Protein AF-A0A2T4CM57-F1 (afdb_monomer)

Secondary structure (DSSP, 8-state):
-HHHHHHHHHT--S-HHHHHHHHHHHHHHHHHHHHHHTS-PPPPHHHHHHHHHHHHHHHHHHHTT-

Foldseek 3Di:
DVVVVVVVVVPDPDPVVLVVLLVQLVVLVVVVVCCCPVVVHDDDPVSVVVSVVSVVVNVVSVVVRD

Sequence (66 aa):
SLALFVWLLTLHPAESGRVYAAYGGIYVLTALVWLRIVDQSPLTVFDLTGAALVLSGMVVIAYGWK

Radius of gyration: 15.55 Å; Cα contacts (8 Å, |Δi|>4): 29; chains: 1; bounding box: 37×20×37 Å

InterPro domains:
  IPR003844 Uncharacterised protein family UPF0060 [PF02694] (2-66)
  IPR003844 Uncharacterised protein family UPF0060 [PTHR36116] (2-63)
  IPR037185 Multidrug transporter EmrE superfamily [SSF103481] (2-64)

Organism: NCBI:txid624146

Structure (mmCIF, N/CA/C/O backbone):
data_AF-A0A2T4CM57-F1
#
_entry.id   AF-A0A2T4CM57-F1
#
loop_
_atom_site.group_PDB
_atom_site.id
_atom_site.type_symbol
_atom_site.label_atom_id
_atom_site.label_alt_id
_atom_site.label_comp_id
_atom_site.label_asym_id
_atom_site.label_entity_id
_atom_site.label_seq_id
_atom_site.pdbx_PDB_ins_code
_atom_site.Cartn_x
_atom_site.Cartn_y
_atom_site.Cartn_z
_atom_site.occupancy
_atom_site.B_iso_or_equiv
_atom_site.auth_seq_id
_atom_site.auth_comp_id
_atom_site.auth_asym_id
_atom_site.auth_atom_id
_atom_site.pdbx_PDB_model_num
ATOM 1 N N . SER A 1 1 ? 27.053 -12.265 -3.323 1.00 64.44 1 SER A N 1
ATOM 2 C CA . SER A 1 1 ? 25.731 -12.477 -3.952 1.00 64.44 1 SER A CA 1
ATOM 3 C C . SER A 1 1 ? 25.172 -11.240 -4.667 1.00 64.44 1 SER A C 1
ATOM 5 O O . SER A 1 1 ? 24.278 -11.408 -5.482 1.00 64.44 1 SER A O 1
ATOM 7 N N . LEU A 1 2 ? 25.705 -10.024 -4.465 1.00 76.62 2 LEU A N 1
ATOM 8 C CA . LEU A 1 2 ? 25.216 -8.800 -5.129 1.00 76.62 2 LEU A CA 1
ATOM 9 C C . LEU A 1 2 ? 25.407 -8.794 -6.661 1.00 76.62 2 LEU A C 1
ATOM 11 O O . LEU A 1 2 ? 24.512 -8.392 -7.393 1.00 76.62 2 LEU A O 1
ATOM 15 N N . ALA A 1 3 ? 26.543 -9.305 -7.152 1.00 83.25 3 ALA A N 1
ATOM 16 C CA . ALA A 1 3 ? 26.823 -9.394 -8.589 1.00 83.25 3 ALA A CA 1
ATOM 17 C C . ALA A 1 3 ? 25.807 -10.275 -9.341 1.00 83.25 3 ALA A C 1
ATOM 19 O O . ALA A 1 3 ? 25.399 -9.945 -10.449 1.00 83.25 3 ALA A O 1
ATOM 20 N N . LEU A 1 4 ? 25.351 -11.362 -8.708 1.00 81.62 4 LEU A N 1
ATOM 21 C CA . LEU A 1 4 ? 24.364 -12.278 -9.282 1.00 81.62 4 LEU A CA 1
ATOM 22 C C . LEU A 1 4 ? 22.962 -11.643 -9.323 1.00 81.62 4 LEU A C 1
ATOM 24 O O . LEU A 1 4 ? 22.226 -11.829 -10.285 1.00 81.62 4 LEU A O 1
ATOM 28 N N . PHE A 1 5 ? 22.624 -10.840 -8.310 1.00 74.31 5 PHE A N 1
ATOM 29 C CA . PHE A 1 5 ? 21.383 -10.064 -8.251 1.00 74.31 5 PHE A CA 1
ATOM 30 C C . PHE A 1 5 ? 21.324 -8.976 -9.335 1.00 74.31 5 PHE A C 1
ATOM 32 O O . PHE A 1 5 ? 20.325 -8.862 -10.040 1.00 74.31 5 P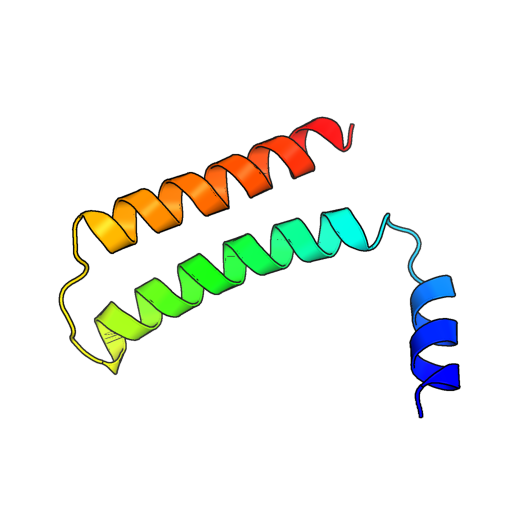HE A O 1
ATOM 39 N N . VAL A 1 6 ? 22.415 -8.227 -9.525 1.00 76.94 6 VAL A N 1
ATOM 40 C CA . VAL A 1 6 ? 22.520 -7.221 -10.596 1.00 76.94 6 VAL A CA 1
ATOM 41 C C . VAL A 1 6 ? 22.464 -7.879 -11.976 1.00 76.94 6 VAL A C 1
ATOM 43 O O . VAL A 1 6 ? 21.7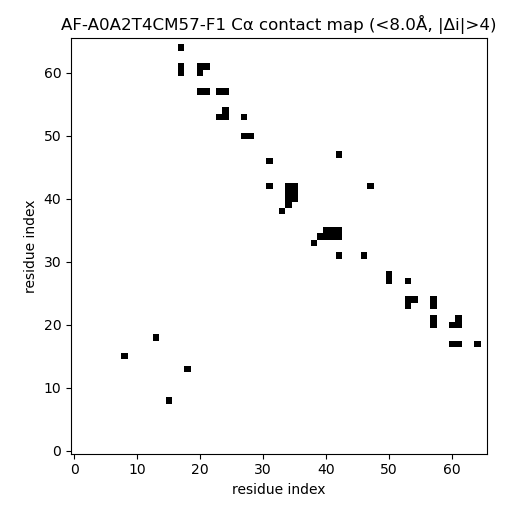73 -7.382 -12.860 1.00 76.94 6 VAL A O 1
ATOM 46 N N . TRP A 1 7 ? 23.126 -9.026 -12.157 1.00 79.56 7 TRP A N 1
ATOM 47 C CA . TRP A 1 7 ? 23.059 -9.781 -13.410 1.00 79.56 7 TRP A CA 1
ATOM 48 C C . TRP A 1 7 ? 21.631 -10.262 -13.722 1.00 79.56 7 TRP A C 1
ATOM 50 O O . TRP A 1 7 ? 21.155 -10.093 -14.841 1.00 79.56 7 TRP A O 1
ATOM 60 N N . LEU A 1 8 ? 20.888 -10.757 -12.729 1.00 75.19 8 LEU A N 1
ATOM 61 C CA . LEU A 1 8 ? 19.475 -11.126 -12.892 1.00 75.19 8 LEU A CA 1
ATOM 62 C C . LEU A 1 8 ? 18.574 -9.937 -13.268 1.00 75.19 8 LEU A C 1
ATOM 64 O O . LEU A 1 8 ? 17.667 -10.108 -14.080 1.00 75.19 8 LEU A O 1
ATOM 68 N N . LEU A 1 9 ? 18.833 -8.735 -12.737 1.00 66.75 9 LEU A N 1
ATOM 69 C CA . LEU A 1 9 ? 18.093 -7.520 -13.113 1.00 66.75 9 LEU A CA 1
ATOM 70 C C . LEU A 1 9 ? 18.279 -7.154 -14.592 1.00 66.75 9 LEU A C 1
ATOM 72 O O . LEU A 1 9 ? 17.352 -6.629 -15.202 1.00 66.75 9 LEU A O 1
ATOM 76 N N . THR A 1 10 ? 19.429 -7.478 -15.193 1.00 68.81 10 THR A N 1
ATOM 77 C CA . THR A 1 10 ? 19.656 -7.230 -16.630 1.00 68.81 10 THR A CA 1
ATOM 78 C C . THR A 1 10 ? 18.857 -8.154 -17.553 1.00 68.81 10 THR A C 1
ATOM 80 O O . THR A 1 10 ? 18.628 -7.793 -18.703 1.00 68.81 10 THR A O 1
ATOM 83 N N . LEU A 1 11 ? 18.382 -9.310 -17.065 1.00 68.75 11 LEU A N 1
ATOM 84 C CA . LEU A 1 11 ? 17.491 -10.199 -17.823 1.00 68.75 11 LEU A CA 1
ATOM 85 C C . LEU A 1 11 ? 16.019 -9.761 -17.792 1.00 68.75 11 LEU A C 1
ATOM 87 O O . LEU A 1 11 ? 15.210 -10.337 -18.518 1.00 68.75 11 LEU A O 1
ATOM 91 N N . HIS A 1 12 ? 15.643 -8.793 -16.951 1.00 62.31 12 HIS A N 1
ATOM 92 C CA . HIS A 1 12 ? 14.255 -8.363 -16.822 1.00 62.31 12 HIS A CA 1
ATOM 93 C C . HIS A 1 12 ? 13.871 -7.471 -18.023 1.00 62.31 12 HIS A C 1
ATOM 95 O O . HIS A 1 12 ? 14.375 -6.354 -18.119 1.00 62.31 12 HIS A O 1
ATOM 101 N N . PRO A 1 13 ? 12.985 -7.909 -18.946 1.00 60.78 13 PRO A N 1
ATOM 102 C CA . PRO A 1 13 ? 12.690 -7.167 -20.181 1.00 60.78 13 PRO A CA 1
ATOM 103 C C . PRO A 1 13 ? 11.790 -5.940 -19.962 1.00 60.78 13 PRO A C 1
ATOM 105 O O . PRO A 1 13 ? 11.531 -5.184 -20.894 1.00 60.78 13 PRO A O 1
ATOM 108 N N . ALA A 1 14 ? 11.272 -5.764 -18.745 1.00 60.12 14 ALA A N 1
ATOM 109 C CA . ALA A 1 14 ? 10.411 -4.660 -18.350 1.00 60.12 14 ALA A CA 1
ATOM 110 C C . ALA A 1 14 ? 11.192 -3.648 -17.503 1.00 60.12 14 ALA A C 1
ATOM 112 O O . ALA A 1 14 ? 12.095 -4.018 -16.752 1.00 60.12 14 ALA A O 1
ATOM 113 N N . GLU A 1 15 ? 10.824 -2.368 -17.571 1.00 68.00 15 GLU A N 1
ATOM 114 C CA . GLU A 1 15 ? 11.413 -1.354 -16.697 1.00 68.00 15 GLU A CA 1
ATOM 115 C C . GLU A 1 15 ? 11.168 -1.717 -15.228 1.00 68.00 15 GLU A C 1
ATOM 117 O O . GLU A 1 15 ? 10.059 -1.578 -14.705 1.00 68.00 15 GLU A O 1
ATOM 122 N N . SER A 1 16 ? 12.222 -2.197 -14.563 1.00 65.88 16 SER A N 1
ATOM 123 C CA . SER A 1 16 ? 12.139 -2.807 -13.232 1.00 65.88 16 SER A CA 1
ATOM 124 C C . SER A 1 16 ? 11.436 -1.891 -12.222 1.00 65.88 16 SER A C 1
ATOM 126 O O . SER A 1 16 ? 10.622 -2.355 -11.429 1.00 65.88 16 SER A O 1
ATOM 128 N N . GLY A 1 17 ? 11.653 -0.571 -12.306 1.00 69.31 17 GLY A N 1
ATOM 129 C CA . GLY A 1 17 ? 11.014 0.413 -11.424 1.00 69.31 17 GLY A CA 1
ATOM 130 C C . GLY A 1 17 ? 9.480 0.427 -11.487 1.00 69.31 17 GLY A C 1
ATOM 131 O O . GLY A 1 17 ? 8.822 0.600 -10.463 1.00 69.31 17 GLY A O 1
ATOM 132 N N . ARG A 1 18 ? 8.887 0.185 -12.659 1.00 80.56 18 ARG A N 1
ATOM 133 C CA . ARG A 1 18 ? 7.425 0.216 -12.856 1.00 80.56 18 ARG A CA 1
ATOM 134 C C . ARG A 1 18 ? 6.762 -1.051 -12.343 1.00 80.56 18 ARG A C 1
ATOM 136 O O . ARG A 1 18 ? 5.696 -1.001 -11.735 1.00 80.56 18 ARG A O 1
ATOM 143 N N . VAL A 1 19 ? 7.442 -2.178 -12.536 1.00 81.69 19 VAL A N 1
ATOM 144 C CA . VAL A 1 19 ? 7.046 -3.474 -11.984 1.00 81.69 19 VAL A CA 1
ATOM 145 C C . VAL A 1 19 ? 7.073 -3.418 -10.452 1.00 81.69 19 VAL A C 1
ATOM 147 O O . VAL A 1 19 ? 6.115 -3.834 -9.801 1.00 81.69 19 VAL A O 1
ATOM 150 N N . TYR A 1 20 ? 8.109 -2.811 -9.863 1.00 81.06 20 TYR A N 1
ATOM 151 C CA . TYR A 1 20 ? 8.171 -2.599 -8.415 1.00 81.06 20 TYR A CA 1
ATOM 152 C C . TYR A 1 20 ? 7.070 -1.670 -7.890 1.00 81.06 20 TYR A C 1
ATOM 154 O O . TYR A 1 20 ? 6.527 -1.934 -6.817 1.00 81.06 20 TYR A O 1
ATOM 162 N N . ALA A 1 21 ? 6.681 -0.635 -8.643 1.00 86.00 21 ALA A N 1
ATOM 163 C CA . ALA A 1 21 ? 5.555 0.221 -8.266 1.00 86.00 21 ALA A CA 1
ATOM 164 C C . ALA A 1 21 ? 4.230 -0.564 -8.183 1.00 86.00 21 ALA A C 1
ATOM 166 O O . ALA A 1 21 ? 3.473 -0.385 -7.228 1.00 86.00 21 ALA A O 1
ATOM 167 N N . ALA A 1 22 ? 3.977 -1.479 -9.128 1.00 86.62 22 ALA A N 1
ATOM 168 C CA . ALA A 1 22 ? 2.808 -2.362 -9.102 1.00 86.62 22 ALA A CA 1
ATOM 169 C C . ALA A 1 22 ? 2.812 -3.310 -7.890 1.00 86.62 22 ALA A C 1
ATOM 171 O O . ALA A 1 22 ? 1.801 -3.447 -7.197 1.00 86.62 22 ALA A O 1
ATOM 172 N N . TYR A 1 23 ? 3.961 -3.919 -7.580 1.00 87.19 23 TYR A N 1
ATOM 173 C CA . TYR A 1 23 ? 4.094 -4.773 -6.396 1.00 87.19 23 TYR A CA 1
ATOM 174 C C . TYR A 1 23 ? 3.874 -4.007 -5.091 1.00 87.19 23 TYR A C 1
ATOM 176 O O . TYR A 1 23 ? 3.222 -4.532 -4.188 1.00 87.19 23 TYR A O 1
ATOM 184 N N . GLY A 1 24 ? 4.349 -2.762 -5.003 1.00 88.81 24 GLY A N 1
ATOM 185 C CA . GLY A 1 24 ? 4.114 -1.901 -3.843 1.00 88.81 24 GLY A CA 1
ATOM 186 C C . GLY A 1 24 ? 2.624 -1.685 -3.559 1.00 88.81 24 GLY A C 1
ATOM 187 O O . GLY A 1 24 ? 2.195 -1.807 -2.413 1.00 88.81 24 GLY A O 1
ATOM 188 N N . GLY A 1 25 ? 1.812 -1.449 -4.595 1.00 89.62 25 GLY A N 1
ATOM 189 C CA . GLY A 1 25 ? 0.361 -1.295 -4.434 1.00 89.62 25 GLY A CA 1
ATOM 190 C C . GLY A 1 25 ? -0.340 -2.572 -3.958 1.00 89.62 25 GLY A C 1
ATOM 191 O O . GLY A 1 25 ? -1.153 -2.523 -3.033 1.00 89.62 25 GLY A O 1
ATOM 192 N N . ILE A 1 26 ? 0.014 -3.730 -4.528 1.00 90.69 26 ILE A N 1
ATOM 193 C CA . ILE A 1 26 ? -0.524 -5.037 -4.099 1.00 90.69 26 ILE A CA 1
ATOM 194 C C . ILE A 1 26 ? -0.132 -5.347 -2.649 1.00 90.69 26 ILE A C 1
ATOM 196 O O . ILE A 1 26 ? -0.941 -5.873 -1.880 1.00 90.69 26 ILE A O 1
ATOM 200 N N . TYR A 1 27 ? 1.093 -4.998 -2.257 1.00 92.81 27 TYR A N 1
ATOM 2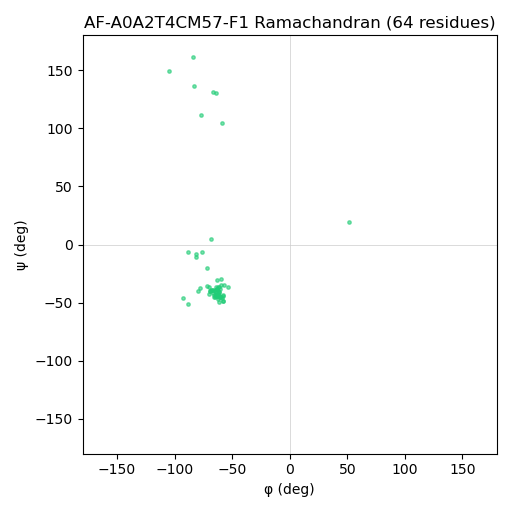01 C CA . TYR A 1 27 ? 1.571 -5.194 -0.894 1.00 92.81 27 TYR A CA 1
ATOM 202 C C . TYR A 1 27 ? 0.738 -4.402 0.117 1.00 92.81 27 TYR A C 1
ATOM 204 O O . TYR A 1 27 ? 0.302 -4.966 1.118 1.00 92.81 27 TYR A O 1
ATOM 212 N N . VAL A 1 28 ? 0.443 -3.129 -0.171 1.00 93.38 28 VAL A N 1
ATOM 213 C CA . VAL A 1 28 ? -0.401 -2.296 0.701 1.00 93.38 28 VAL A CA 1
ATOM 214 C C . VAL A 1 28 ? -1.801 -2.888 0.858 1.00 93.38 28 VAL A C 1
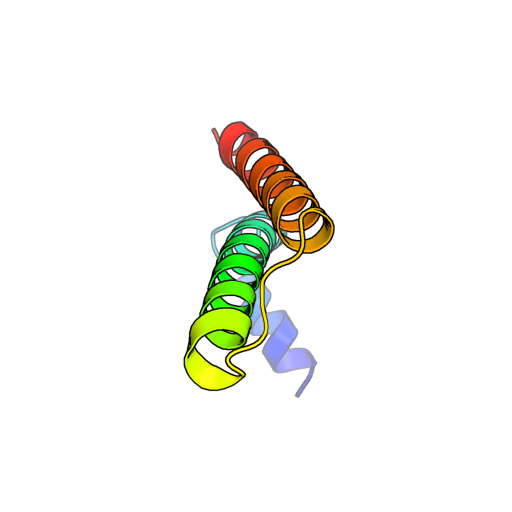ATOM 216 O O . VAL A 1 28 ? -2.286 -3.001 1.980 1.00 93.38 28 VAL A O 1
ATOM 219 N N . LEU A 1 29 ? -2.433 -3.341 -0.230 1.00 92.94 29 LEU A N 1
ATOM 220 C CA . LEU A 1 29 ? -3.736 -4.015 -0.150 1.00 92.94 29 LEU A CA 1
ATOM 221 C C . LEU A 1 29 ? -3.683 -5.264 0.735 1.00 92.94 29 LEU A C 1
ATOM 223 O O . LEU A 1 29 ? -4.543 -5.457 1.593 1.00 92.94 29 LEU A O 1
ATOM 227 N N . THR A 1 30 ? -2.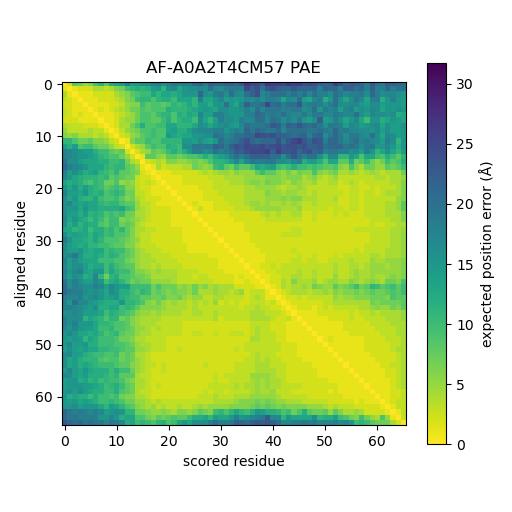655 -6.090 0.548 1.00 93.94 30 THR A N 1
ATOM 228 C CA . THR A 1 30 ? -2.474 -7.329 1.314 1.00 93.94 30 THR A CA 1
ATOM 229 C C . THR A 1 30 ? -2.264 -7.037 2.799 1.00 93.94 30 THR A C 1
ATOM 231 O O . THR A 1 30 ? -2.886 -7.682 3.639 1.00 93.94 30 THR A O 1
ATOM 234 N N . ALA A 1 31 ? -1.451 -6.030 3.130 1.00 93.12 31 ALA A N 1
ATOM 235 C CA . ALA A 1 31 ? -1.201 -5.614 4.507 1.00 93.12 31 ALA A CA 1
ATOM 236 C C . ALA A 1 31 ? -2.480 -5.132 5.206 1.00 93.12 31 ALA A C 1
ATOM 238 O O . ALA A 1 31 ? -2.726 -5.492 6.351 1.00 93.12 31 ALA A O 1
ATOM 239 N N . LEU A 1 32 ? -3.335 -4.379 4.512 1.00 93.06 32 LEU A N 1
ATOM 240 C CA . LEU A 1 32 ? -4.602 -3.894 5.068 1.00 93.06 32 LEU A CA 1
ATOM 241 C C . LEU A 1 32 ? -5.621 -5.013 5.286 1.00 93.06 32 LEU A C 1
ATOM 243 O O . LEU A 1 32 ? -6.312 -5.040 6.305 1.00 93.06 32 LEU A O 1
ATOM 247 N N . VAL A 1 33 ? -5.697 -5.958 4.347 1.00 93.25 33 VAL A N 1
ATOM 248 C CA . VAL A 1 33 ? -6.513 -7.168 4.502 1.00 93.25 33 VAL A CA 1
ATOM 249 C C . VAL A 1 33 ? -6.023 -7.984 5.698 1.00 93.25 33 VAL A C 1
ATOM 251 O O . VAL A 1 33 ? -6.834 -8.418 6.512 1.00 93.25 33 VAL A O 1
ATOM 254 N N . TRP A 1 34 ? -4.707 -8.144 5.846 1.00 95.06 34 TRP A N 1
ATOM 255 C CA . TRP A 1 34 ? -4.104 -8.839 6.981 1.00 95.06 34 TRP A CA 1
ATOM 256 C C . TRP A 1 34 ? -4.428 -8.158 8.310 1.00 95.06 34 TRP A C 1
ATOM 258 O O . TRP A 1 34 ? -4.942 -8.803 9.222 1.00 95.06 34 TRP A O 1
ATOM 268 N N . LEU A 1 35 ? -4.223 -6.844 8.385 1.00 93.19 35 LEU A N 1
ATOM 269 C CA . LEU A 1 35 ? -4.493 -6.033 9.572 1.00 93.19 35 LEU A CA 1
ATOM 270 C C . LEU A 1 35 ? -5.963 -6.158 10.006 1.00 93.19 35 LEU A C 1
ATOM 272 O O . LEU A 1 35 ? -6.276 -6.221 11.195 1.00 93.19 35 LEU A O 1
ATOM 276 N N . ARG A 1 36 ? -6.879 -6.292 9.039 1.00 91.25 36 ARG A N 1
ATOM 277 C CA . ARG A 1 36 ? -8.307 -6.469 9.318 1.00 91.25 36 ARG A CA 1
ATOM 278 C C . ARG A 1 36 ? -8.709 -7.886 9.709 1.00 91.25 36 ARG A C 1
ATOM 280 O O . ARG A 1 36 ? -9.615 -8.031 10.533 1.00 91.25 36 ARG A O 1
ATOM 287 N N . ILE A 1 37 ? -8.141 -8.900 9.056 1.00 92.94 37 ILE A N 1
ATOM 288 C CA . ILE A 1 37 ? -8.569 -10.305 9.171 1.00 92.94 37 ILE A CA 1
ATOM 289 C C . ILE A 1 37 ? -7.773 -11.043 10.242 1.00 92.94 37 ILE A C 1
ATOM 291 O O . ILE A 1 37 ? -8.357 -11.766 11.045 1.00 92.94 37 ILE A O 1
ATOM 295 N N . VAL A 1 38 ? -6.455 -10.889 10.247 1.00 94.25 38 VAL A N 1
ATOM 296 C CA . VAL A 1 38 ? -5.563 -11.609 11.159 1.00 94.25 38 VAL A CA 1
ATOM 297 C C . VAL A 1 38 ? -5.413 -10.833 12.453 1.00 94.25 38 VAL A C 1
ATOM 299 O O . VAL A 1 38 ? -5.686 -11.376 13.520 1.00 94.25 38 VAL A O 1
ATOM 302 N N . ASP A 1 39 ? -5.081 -9.547 12.355 1.00 92.75 39 ASP A N 1
ATOM 303 C CA . ASP A 1 39 ? -4.847 -8.731 13.550 1.00 92.75 39 ASP A CA 1
ATOM 304 C C . ASP A 1 39 ? -6.163 -8.227 14.172 1.00 92.75 39 ASP A C 1
ATOM 306 O O . ASP A 1 39 ? -6.151 -7.668 15.267 1.00 92.75 39 ASP A O 1
ATOM 310 N N . GLN A 1 40 ? -7.305 -8.427 13.489 1.00 90.88 40 GLN A N 1
ATOM 311 C CA . GLN A 1 40 ? -8.652 -7.980 13.896 1.00 90.88 40 GLN A CA 1
ATOM 312 C C . GLN A 1 40 ? -8.719 -6.486 14.269 1.00 90.88 40 GLN A C 1
ATOM 314 O O . GLN A 1 40 ? -9.660 -6.034 14.924 1.00 90.88 40 GLN A O 1
ATOM 319 N N . SER A 1 41 ? -7.736 -5.706 13.824 1.00 91.06 41 SER A N 1
ATOM 320 C CA . SER A 1 41 ? -7.627 -4.289 14.124 1.00 91.06 41 SER A CA 1
ATOM 321 C C . SER A 1 41 ? -8.516 -3.497 13.156 1.00 91.06 41 SER A C 1
A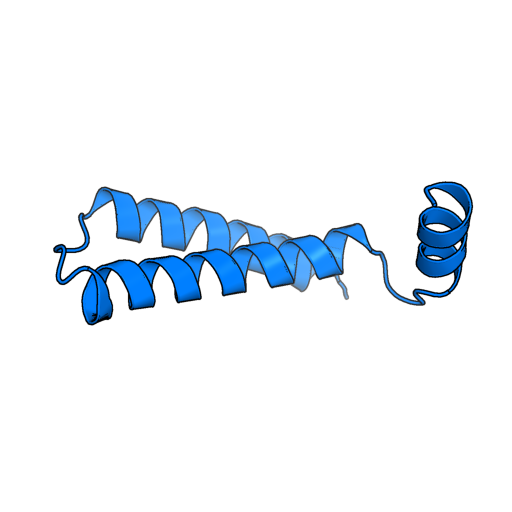TOM 323 O O . SER A 1 41 ? -8.583 -3.818 11.960 1.00 91.06 41 SER A O 1
ATOM 325 N N . PRO A 1 42 ? -9.272 -2.495 13.640 1.00 89.75 42 PRO A N 1
ATOM 326 C CA . PRO A 1 42 ? -10.105 -1.679 12.772 1.00 89.75 42 PRO A CA 1
ATOM 327 C C . PRO A 1 42 ? -9.225 -0.844 11.838 1.00 89.75 42 PRO A C 1
ATOM 329 O O . PRO A 1 42 ? -8.317 -0.152 12.293 1.00 89.75 42 PRO A O 1
ATOM 332 N N . LEU A 1 43 ? -9.535 -0.856 10.537 1.00 89.88 43 LEU A N 1
ATOM 333 C CA . LEU A 1 43 ? -8.935 0.115 9.627 1.00 89.88 43 LEU A CA 1
ATOM 334 C C . LEU A 1 43 ? -9.386 1.516 10.016 1.00 89.88 43 LEU A C 1
ATOM 336 O O . LEU A 1 43 ? -10.582 1.791 10.149 1.00 89.88 43 LEU A O 1
ATOM 340 N N . THR A 1 44 ? -8.421 2.412 10.129 1.00 94.00 44 THR A N 1
ATOM 341 C CA . THR A 1 44 ? -8.683 3.828 10.319 1.00 94.00 44 THR A CA 1
ATOM 342 C C . THR A 1 44 ? -8.933 4.511 8.976 1.00 94.00 44 THR A C 1
ATOM 344 O O . THR A 1 44 ? -8.559 4.031 7.902 1.00 94.00 44 THR A O 1
ATOM 347 N N . VAL A 1 45 ? -9.547 5.694 9.028 1.00 92.38 45 VAL A N 1
ATOM 348 C CA . VAL A 1 45 ? -9.694 6.558 7.846 1.00 92.38 45 VAL A CA 1
ATOM 349 C C . VAL A 1 45 ? -8.319 6.938 7.272 1.00 92.38 45 VAL A C 1
ATOM 351 O O . VAL A 1 45 ? -8.179 7.096 6.059 1.00 92.38 45 VAL A O 1
ATOM 354 N N . PHE A 1 46 ? -7.283 7.023 8.114 1.00 93.88 46 PHE A N 1
ATOM 355 C CA . PHE A 1 46 ? -5.909 7.271 7.676 1.00 93.88 46 PHE A CA 1
ATOM 356 C C . PHE A 1 46 ? -5.326 6.090 6.892 1.00 93.88 46 PHE A C 1
ATOM 358 O O . PHE A 1 46 ? -4.686 6.308 5.866 1.00 93.88 46 PHE A O 1
ATOM 365 N N . ASP A 1 47 ? -5.617 4.851 7.295 1.00 92.94 47 ASP A N 1
ATOM 366 C CA . ASP A 1 47 ? -5.171 3.657 6.565 1.00 92.94 47 ASP A CA 1
ATOM 367 C C . ASP A 1 47 ? -5.795 3.599 5.170 1.00 92.94 47 ASP A C 1
ATOM 369 O O . ASP A 1 47 ? -5.108 3.372 4.177 1.00 92.94 47 ASP A O 1
ATOM 373 N N . LEU A 1 48 ? -7.099 3.874 5.079 1.00 92.94 48 LEU A N 1
ATOM 374 C CA . LEU A 1 48 ? -7.828 3.883 3.809 1.00 92.94 48 LEU A CA 1
ATOM 375 C C . LEU A 1 48 ? -7.378 5.017 2.880 1.00 92.94 48 LEU A C 1
ATOM 377 O O . LEU A 1 48 ? -7.219 4.803 1.678 1.00 92.94 48 LEU A O 1
ATOM 381 N N . THR A 1 49 ? -7.150 6.217 3.417 1.00 95.81 49 THR A N 1
ATOM 382 C CA . THR A 1 49 ? -6.654 7.353 2.621 1.00 95.81 49 THR A CA 1
ATOM 383 C C . THR A 1 49 ? -5.211 7.138 2.169 1.00 95.81 49 THR A C 1
ATOM 385 O O . THR A 1 49 ? -4.903 7.388 1.003 1.00 95.81 49 THR A O 1
ATOM 388 N N . GLY A 1 50 ? -4.351 6.586 3.028 1.00 94.31 50 GLY A N 1
ATOM 389 C CA . GLY A 1 50 ? -2.999 6.158 2.664 1.00 94.31 50 GLY A CA 1
ATOM 390 C C . GLY A 1 50 ? -3.005 5.095 1.564 1.00 94.31 50 GLY A C 1
ATOM 391 O O . GLY A 1 50 ? -2.285 5.229 0.574 1.00 94.31 50 GLY A O 1
ATOM 392 N N . ALA A 1 51 ? -3.879 4.090 1.675 1.00 94.19 51 ALA A N 1
ATOM 393 C CA . ALA A 1 51 ? -4.064 3.061 0.652 1.00 94.19 51 ALA A CA 1
ATOM 394 C C . ALA A 1 51 ? -4.456 3.661 -0.699 1.00 94.19 51 ALA A C 1
ATOM 396 O O . ALA A 1 51 ? -3.848 3.347 -1.721 1.00 94.19 51 ALA A O 1
ATOM 397 N N . ALA A 1 52 ? -5.447 4.555 -0.702 1.00 94.69 52 ALA A N 1
ATOM 398 C CA . ALA A 1 52 ? -5.904 5.231 -1.910 1.00 94.69 52 ALA A CA 1
ATOM 399 C C . ALA A 1 52 ? -4.780 6.056 -2.557 1.00 94.69 52 ALA A C 1
ATOM 401 O O . ALA A 1 52 ? -4.634 6.065 -3.781 1.00 94.69 52 ALA A O 1
ATOM 402 N N . LEU A 1 53 ? -3.942 6.709 -1.750 1.00 95.50 53 LEU A N 1
ATOM 403 C CA . LEU A 1 53 ? -2.823 7.512 -2.238 1.00 95.50 53 LEU A CA 1
ATOM 404 C C . LEU A 1 53 ? -1.712 6.641 -2.848 1.00 95.50 53 LEU A C 1
ATOM 406 O O . LEU A 1 53 ? -1.229 6.938 -3.939 1.00 95.50 53 LEU A O 1
ATOM 410 N N . VAL A 1 54 ? -1.368 5.513 -2.221 1.00 94.12 54 VAL A N 1
ATOM 411 C CA . VAL A 1 54 ? -0.399 4.558 -2.792 1.00 94.12 54 VAL A CA 1
ATOM 412 C C . VAL A 1 54 ? -0.934 3.928 -4.079 1.00 94.12 54 VAL A C 1
ATOM 414 O O . VAL A 1 54 ? -0.220 3.859 -5.081 1.00 94.12 54 VAL A O 1
ATOM 417 N N . LEU A 1 55 ? -2.197 3.497 -4.083 1.00 93.44 55 LEU A N 1
ATOM 418 C CA . LEU A 1 55 ? -2.817 2.867 -5.249 1.00 93.44 55 LEU A CA 1
ATOM 419 C 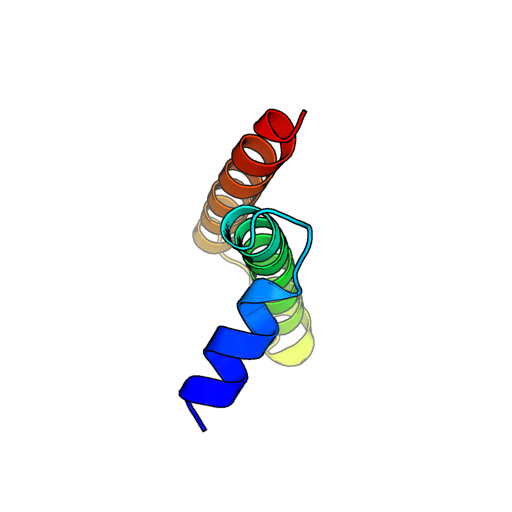C . LEU A 1 55 ? -2.983 3.844 -6.410 1.00 93.44 55 LEU A C 1
ATOM 421 O O . LEU A 1 55 ? -2.745 3.468 -7.554 1.00 93.44 55 LEU A O 1
ATOM 425 N N . SER A 1 56 ? -3.338 5.100 -6.143 1.00 94.25 56 SER A N 1
ATOM 426 C CA . SER A 1 56 ? -3.390 6.126 -7.188 1.00 94.25 56 SER A CA 1
ATOM 427 C C . SER A 1 56 ? -2.006 6.390 -7.787 1.00 94.25 56 SER A C 1
ATOM 429 O O . SER A 1 56 ? -1.881 6.400 -9.009 1.00 94.25 56 SER A O 1
ATOM 431 N N . GLY A 1 57 ? -0.953 6.492 -6.968 1.00 91.56 57 GLY A N 1
ATOM 432 C CA . GLY A 1 57 ? 0.429 6.596 -7.452 1.00 91.56 57 GLY A CA 1
ATOM 433 C C . GLY A 1 57 ? 0.841 5.405 -8.324 1.00 91.56 57 GLY A C 1
ATOM 434 O O . GLY A 1 57 ? 1.390 5.590 -9.411 1.00 91.56 57 GLY A O 1
ATOM 435 N N . MET A 1 58 ? 0.496 4.185 -7.902 1.00 92.06 58 MET A N 1
ATOM 436 C CA . MET A 1 58 ? 0.690 2.970 -8.699 1.00 92.06 58 MET A CA 1
ATOM 437 C C . MET A 1 58 ? -0.032 3.0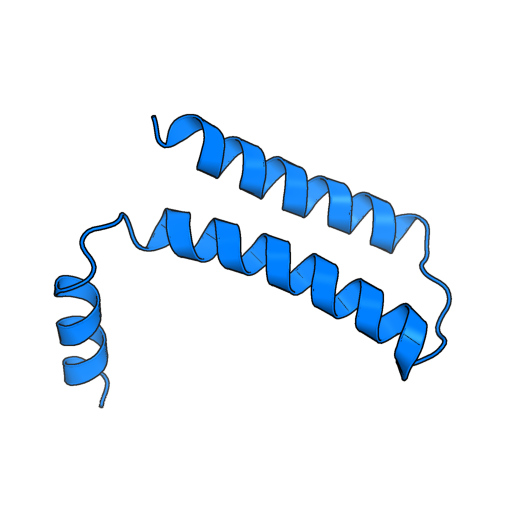60 -10.050 1.00 92.06 58 MET A C 1
ATOM 439 O O . MET A 1 58 ? 0.576 2.786 -11.083 1.00 92.06 58 MET A O 1
ATOM 443 N N . VAL A 1 59 ? -1.309 3.454 -10.059 1.00 90.19 59 VAL A N 1
ATOM 444 C CA . VAL A 1 59 ? -2.116 3.585 -11.284 1.00 90.19 59 VAL A CA 1
ATOM 445 C C . VAL A 1 59 ? -1.533 4.640 -12.220 1.00 90.19 59 VAL A C 1
ATOM 447 O O . VAL A 1 59 ? -1.482 4.401 -13.420 1.00 90.19 59 VAL A O 1
ATOM 450 N N . VAL A 1 60 ? -1.040 5.769 -11.705 1.00 91.12 60 VAL A N 1
ATOM 451 C CA . VAL A 1 60 ? -0.378 6.806 -12.516 1.00 91.12 60 VAL A CA 1
ATOM 452 C C . VAL A 1 60 ? 0.882 6.254 -13.191 1.00 91.12 60 VAL A C 1
ATOM 454 O O . VAL A 1 60 ? 1.053 6.414 -14.401 1.00 91.12 60 VAL A O 1
ATOM 457 N N . ILE A 1 61 ? 1.734 5.547 -12.441 1.00 87.38 61 ILE A N 1
ATOM 458 C CA . ILE A 1 61 ? 2.958 4.927 -12.977 1.00 87.38 61 ILE A CA 1
ATOM 459 C C . ILE A 1 61 ? 2.619 3.832 -13.997 1.00 87.38 61 ILE A C 1
ATOM 461 O O . ILE A 1 61 ? 3.285 3.725 -15.029 1.00 87.38 61 ILE A O 1
ATOM 465 N N . ALA A 1 62 ? 1.581 3.035 -13.737 1.00 84.31 62 ALA A N 1
ATOM 466 C CA . ALA A 1 62 ? 1.114 1.992 -14.644 1.00 84.31 62 ALA A CA 1
ATOM 467 C C . ALA A 1 62 ? 0.463 2.569 -15.912 1.00 84.31 62 ALA A C 1
ATOM 469 O O . ALA A 1 62 ? 0.654 2.033 -16.997 1.00 84.31 62 ALA A O 1
ATOM 470 N N . TYR A 1 63 ? -0.274 3.677 -15.809 1.00 83.06 63 TYR A N 1
ATOM 471 C CA . TYR A 1 63 ? -0.931 4.307 -16.953 1.00 83.06 63 TYR A CA 1
ATOM 472 C C . TYR A 1 63 ? 0.073 4.902 -17.938 1.00 83.06 63 TYR A C 1
ATOM 474 O O . TYR A 1 63 ? -0.088 4.745 -19.147 1.00 83.06 63 TYR A O 1
ATOM 482 N N . GLY A 1 64 ? 1.153 5.509 -17.440 1.00 78.06 64 GLY A N 1
ATOM 483 C CA . GLY A 1 64 ? 2.241 5.977 -18.299 1.00 78.06 64 GLY A CA 1
ATOM 484 C C . GLY A 1 64 ? 3.046 4.853 -18.964 1.00 78.06 64 GLY A C 1
ATOM 485 O O . GLY A 1 64 ? 4.136 5.138 -19.455 1.00 78.06 64 GLY A O 1
ATOM 486 N N . TRP A 1 65 ? 2.654 3.572 -18.810 1.00 74.31 65 TRP A N 1
ATOM 487 C CA . TRP A 1 65 ? 3.382 2.386 -19.312 1.00 74.31 65 TRP A CA 1
ATOM 488 C C . TRP A 1 65 ? 3.001 2.005 -20.734 1.00 74.31 65 TRP A C 1
ATOM 490 O O . TRP A 1 65 ? 3.642 1.152 -21.342 1.00 74.31 65 TRP A O 1
ATOM 500 N N . LYS A 1 66 ? 1.997 2.686 -21.275 1.00 56.62 66 LYS A N 1
ATOM 501 C CA . LYS A 1 66 ? 1.828 2.815 -22.719 1.00 56.62 66 LYS A CA 1
ATOM 502 C C . LYS A 1 66 ? 2.945 3.664 -23.309 1.00 56.62 66 LYS A C 1
ATOM 504 O O . LYS A 1 66 ? 3.352 3.333 -24.440 1.00 56.62 66 LYS A O 1
#

Solvent-accessible surface area (backbone atoms only — not comparable to full-atom values): 3837 Å² total; per-residue (Å²): 116,66,71,60,52,56,53,54,58,72,69,49,92,58,68,63,71,56,57,50,40,50,50,52,34,55,48,52,54,51,52,52,51,40,39,43,69,74,67,62,42,82,83,46,74,64,57,55,52,51,48,51,52,47,40,48,53,26,49,54,57,57,62,72,68,116

Mean predicted aligned error: 7.39 Å

Nearest PDB structures (foldseek):
  3okq-assembly1_A-2  TM=7.585E-01  e=7.926E+00  Saccharomyces cerevisiae
  5of9-assembly1_B  TM=4.588E-01  e=6.943E+00  Homo sapiens
  5ofa-assembly1_A  TM=4.523E-01  e=8.468E+00  Homo sapiens

pLDDT: mean 84.84, std 1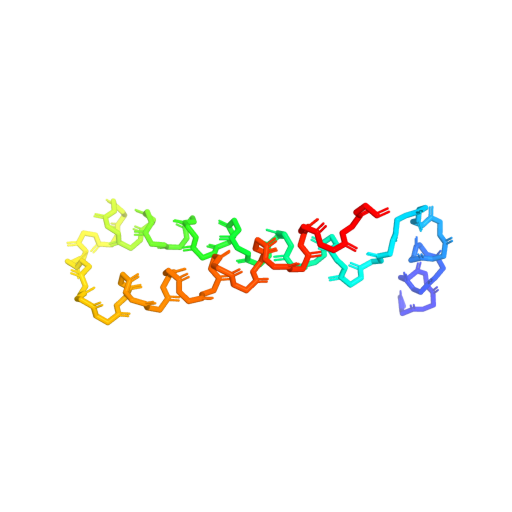0.75, range [56.62, 95.81]